Protein AF-A0AA44MP82-F1 (afdb_monomer_lite)

Foldseek 3Di:
DLVVVDDAPDPVSSVVSVVVVLVPDDPVVVQVVQQPDDAQLDPPDDDPVVVVVNVVVVVVVDDPVRSVVSVVVQVVVCVVPVGHDDDD

Secondary structure (DSSP, 8-state):
-GGGGPPPSSHHHHHHHHHHHHHHS-HHHHHHHHHTSPPTT--S---HHHHHHHHHTTGGG--HHHHHHHHHHHHHHHHHHSS-----

pLDDT: mean 80.71, std 14.76, range [44.28, 96.31]

InterPro domains:
  IPR017580 2-oxo-4-hydroxy-4-carboxy-5-ureidoimidazoline decarboxylase, type 1 [TIGR03164] (2-88)
  IPR018020 Oxo-4-hydroxy-4-carboxy-5-ureidoimidazoline decarboxylase [PF09349] (3-88)
  IPR036778 Oxo-4-hydroxy-4-carboxy-5-ureidoimidazoline decarboxylase superfamily [G3DSA:1.10.3330.10] (1-88)
  IPR036778 Oxo-4-hydroxy-4-carboxy-5-ureidoimidazoline decarboxylase superfamily [SSF158694] (3-87)

Structure (mmCIF, N/CA/C/O backbone):
data_AF-A0AA44MP82-F1
#
_entry.id   AF-A0AA44MP82-F1
#
loop_
_atom_site.group_PDB
_atom_site.id
_atom_site.type_symbol
_atom_site.label_atom_id
_atom_site.label_alt_id
_atom_site.label_comp_id
_atom_site.label_asym_id
_atom_site.label_entity_id
_atom_site.label_seq_id
_atom_site.pdbx_PDB_ins_code
_atom_site.Cartn_x
_atom_site.Cartn_y
_atom_site.Cartn_z
_atom_site.occupancy
_atom_site.B_iso_or_equiv
_atom_site.auth_seq_id
_atom_site.auth_comp_id
_atom_site.auth_asym_id
_atom_site.auth_atom_id
_atom_site.pdbx_PDB_model_num
ATOM 1 N N . ARG A 1 1 ? 9.725 -10.980 -10.621 1.00 78.56 1 ARG A N 1
ATOM 2 C CA . ARG A 1 1 ? 9.893 -10.175 -11.861 1.00 78.56 1 ARG A CA 1
ATOM 3 C C . ARG A 1 1 ? 11.265 -9.497 -11.926 1.00 78.56 1 ARG A C 1
ATOM 5 O O . ARG A 1 1 ? 11.986 -9.752 -12.874 1.00 78.56 1 ARG A O 1
ATOM 12 N N . SER A 1 2 ? 11.688 -8.730 -10.916 1.00 79.75 2 SER A N 1
ATOM 13 C CA . SER A 1 2 ? 13.023 -8.096 -10.901 1.00 79.75 2 SER A CA 1
ATOM 14 C C . SER A 1 2 ? 14.194 -9.088 -10.935 1.00 79.75 2 SER A C 1
ATOM 16 O O . SER A 1 2 ? 15.201 -8.792 -11.561 1.00 79.75 2 SER A O 1
ATOM 18 N N . ALA A 1 3 ? 14.063 -10.282 -10.342 1.00 83.88 3 ALA A N 1
ATOM 19 C CA . ALA A 1 3 ? 15.125 -11.299 -10.295 1.00 83.88 3 ALA A CA 1
ATOM 20 C C . ALA A 1 3 ? 15.671 -11.748 -11.670 1.00 83.88 3 ALA A C 1
ATOM 22 O O . ALA A 1 3 ? 16.798 -12.242 -11.733 1.00 83.88 3 ALA A O 1
ATOM 23 N N . ALA A 1 4 ? 14.901 -11.568 -12.749 1.00 92.19 4 ALA A N 1
ATOM 24 C CA . ALA A 1 4 ? 15.343 -11.830 -14.121 1.00 92.19 4 ALA A CA 1
ATOM 25 C C . ALA A 1 4 ? 16.305 -10.752 -14.667 1.00 92.19 4 ALA A C 1
ATOM 27 O O . ALA A 1 4 ? 16.988 -10.993 -15.649 1.00 92.19 4 ALA A O 1
ATOM 28 N N . LEU A 1 5 ? 16.389 -9.582 -14.019 1.00 90.56 5 LEU A N 1
ATOM 29 C CA . LEU A 1 5 ? 17.237 -8.442 -14.404 1.00 90.56 5 LEU A CA 1
ATOM 30 C C . LEU A 1 5 ? 18.586 -8.412 -13.664 1.00 90.56 5 LEU A C 1
ATOM 32 O O . LEU A 1 5 ? 19.230 -7.359 -13.585 1.00 90.56 5 LEU A O 1
ATOM 36 N N . ARG A 1 6 ? 18.970 -9.547 -13.068 1.00 90.62 6 ARG A N 1
ATOM 37 C CA . ARG A 1 6 ? 20.284 -9.744 -12.452 1.00 90.62 6 ARG A CA 1
ATOM 38 C C . ARG A 1 6 ? 21.375 -9.829 -13.538 1.00 90.62 6 ARG A C 1
ATOM 40 O O . ARG A 1 6 ? 21.080 -10.310 -14.629 1.00 90.62 6 ARG A O 1
ATOM 47 N N . PRO A 1 7 ? 22.628 -9.445 -13.232 1.00 94.12 7 PRO A N 1
ATOM 48 C CA . PRO A 1 7 ? 23.086 -8.907 -11.950 1.00 94.12 7 PRO A CA 1
ATOM 49 C C . PRO A 1 7 ? 22.652 -7.447 -11.724 1.00 94.12 7 PRO A C 1
ATOM 51 O O . PRO A 1 7 ? 22.358 -6.708 -12.663 1.00 94.12 7 PRO A O 1
ATOM 54 N N . PHE A 1 8 ? 22.596 -7.038 -10.454 1.00 95.75 8 PHE A N 1
ATOM 55 C CA . PHE A 1 8 ? 22.374 -5.644 -10.060 1.00 95.75 8 PHE A CA 1
ATOM 56 C C . PHE A 1 8 ? 23.701 -5.018 -9.653 1.00 95.75 8 PHE A C 1
ATOM 58 O O . PHE A 1 8 ? 24.483 -5.652 -8.948 1.00 95.75 8 PHE A O 1
ATOM 65 N N . SER A 1 9 ? 23.942 -3.777 -10.068 1.00 94.44 9 SER A N 1
ATOM 66 C CA . SER A 1 9 ? 25.191 -3.071 -9.752 1.00 94.44 9 SER A CA 1
ATOM 67 C C . SER A 1 9 ? 25.196 -2.425 -8.363 1.00 94.44 9 SER A C 1
ATOM 69 O O . SER A 1 9 ? 26.255 -2.083 -7.850 1.00 94.44 9 SER A O 1
ATOM 71 N N . SER A 1 10 ? 24.023 -2.225 -7.754 1.00 96.25 10 SER A N 1
ATOM 72 C CA . SER A 1 10 ? 23.852 -1.631 -6.421 1.00 96.25 10 SER A CA 1
ATOM 73 C C . SER A 1 10 ? 22.432 -1.858 -5.888 1.00 96.25 10 SER A C 1
ATOM 75 O O . SER A 1 10 ? 21.527 -2.224 -6.646 1.00 96.25 10 SER A O 1
ATOM 77 N N . LEU A 1 11 ? 22.207 -1.564 -4.601 1.00 95.50 11 LEU A N 1
ATOM 78 C CA . LEU A 1 11 ? 20.861 -1.511 -4.013 1.00 95.50 11 LEU A CA 1
ATOM 79 C C . LEU A 1 11 ? 19.964 -0.492 -4.739 1.00 95.50 11 LEU A C 1
ATOM 81 O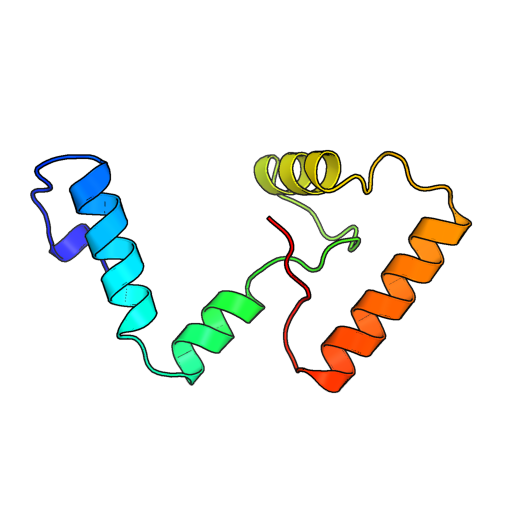 O . LEU A 1 11 ? 18.798 -0.771 -5.009 1.00 95.50 11 LEU A O 1
ATOM 85 N N . SER A 1 12 ? 20.522 0.657 -5.124 1.00 96.31 12 SER A N 1
ATOM 86 C CA . SER A 1 12 ? 19.807 1.684 -5.887 1.00 96.31 12 SER A CA 1
ATOM 87 C C . SER A 1 12 ? 19.397 1.198 -7.282 1.00 96.31 12 SER A C 1
ATOM 89 O O . SER A 1 12 ? 18.300 1.522 -7.740 1.00 96.31 12 SER A O 1
ATOM 91 N N . ASP A 1 13 ? 20.231 0.391 -7.955 1.00 94.75 13 ASP A N 1
ATOM 92 C CA . ASP A 1 13 ? 19.876 -0.235 -9.240 1.00 94.75 13 ASP A CA 1
ATOM 93 C C . ASP A 1 13 ? 18.729 -1.241 -9.078 1.00 94.75 13 ASP A C 1
ATOM 95 O O . ASP A 1 13 ? 17.771 -1.215 -9.855 1.00 94.75 13 ASP A O 1
ATOM 99 N N . LEU A 1 14 ? 18.781 -2.075 -8.033 1.00 95.88 14 LEU A N 1
ATOM 100 C CA . LEU A 1 14 ? 17.692 -2.988 -7.689 1.00 95.88 14 LEU A CA 1
ATOM 101 C C . LEU A 1 14 ? 16.385 -2.221 -7.434 1.00 95.88 14 LEU A C 1
ATOM 103 O O . LEU A 1 14 ? 15.371 -2.528 -8.063 1.00 95.88 14 LEU A O 1
ATOM 107 N N . HIS A 1 15 ? 16.414 -1.202 -6.569 1.00 94.88 15 HIS A N 1
ATOM 108 C CA . HIS A 1 15 ? 15.244 -0.387 -6.240 1.00 94.88 15 HIS A CA 1
ATOM 109 C C . HIS A 1 15 ? 14.650 0.273 -7.490 1.00 94.88 15 HIS A C 1
ATOM 111 O O . HIS A 1 15 ? 13.455 0.151 -7.756 1.00 94.88 15 HIS A O 1
ATOM 117 N N . ARG A 1 16 ? 15.488 0.895 -8.330 1.00 95.69 16 ARG A N 1
ATOM 118 C CA . ARG A 1 16 ? 15.045 1.510 -9.588 1.00 95.69 16 ARG A CA 1
ATOM 119 C C . ARG A 1 16 ? 14.363 0.501 -10.512 1.00 95.69 16 ARG A C 1
ATOM 121 O O . ARG A 1 16 ? 13.309 0.809 -11.065 1.00 95.69 16 ARG A O 1
ATOM 128 N N . LYS A 1 17 ? 14.933 -0.697 -10.676 1.00 95.19 17 LYS A N 1
ATOM 129 C CA . LYS A 1 17 ? 14.351 -1.758 -11.515 1.00 95.19 17 LYS A CA 1
ATOM 130 C C . LYS A 1 17 ? 13.031 -2.282 -10.942 1.00 95.19 17 LYS A C 1
ATOM 132 O O . LYS A 1 17 ? 12.094 -2.502 -11.704 1.00 95.19 17 LYS A O 1
ATOM 137 N N . MET A 1 18 ? 12.924 -2.442 -9.621 1.00 94.44 18 MET A N 1
ATOM 138 C CA . MET A 1 18 ? 11.669 -2.827 -8.961 1.00 94.44 18 MET A CA 1
ATOM 139 C C . MET A 1 18 ? 10.571 -1.784 -9.189 1.00 94.44 18 MET A C 1
ATOM 141 O O . MET A 1 18 ? 9.494 -2.129 -9.673 1.00 94.44 18 MET A O 1
ATOM 145 N N . THR A 1 19 ? 10.866 -0.508 -8.937 1.00 94.12 19 THR A N 1
ATOM 146 C CA . THR A 1 19 ? 9.918 0.596 -9.139 1.00 94.12 19 THR A CA 1
ATOM 147 C C . THR A 1 19 ? 9.534 0.757 -10.609 1.00 94.12 19 THR A C 1
ATOM 149 O O . THR A 1 19 ? 8.373 1.013 -10.918 1.00 94.12 19 THR A O 1
ATOM 152 N N . GLY A 1 20 ? 10.479 0.556 -11.534 1.00 94.56 20 GLY A N 1
ATOM 153 C CA . GLY A 1 20 ? 10.213 0.566 -12.973 1.00 94.56 20 GLY A CA 1
ATOM 154 C C . GLY A 1 20 ? 9.203 -0.503 -13.398 1.00 94.56 20 GLY A C 1
ATOM 155 O O . GLY A 1 20 ? 8.278 -0.197 -14.142 1.00 94.56 20 GLY A O 1
ATOM 156 N N . ILE A 1 21 ? 9.321 -1.728 -12.872 1.00 94.25 21 ILE A N 1
ATOM 157 C CA . ILE A 1 21 ? 8.371 -2.819 -13.153 1.00 94.25 21 ILE A CA 1
ATOM 158 C C . ILE A 1 21 ? 6.962 -2.469 -12.666 1.00 94.25 21 ILE A C 1
ATOM 160 O O . ILE A 1 21 ? 5.999 -2.736 -13.378 1.00 94.25 21 ILE A O 1
ATOM 164 N N . VAL A 1 22 ? 6.829 -1.874 -11.476 1.00 93.12 22 VAL A N 1
ATOM 165 C CA . VAL A 1 22 ? 5.518 -1.461 -10.946 1.00 93.12 22 VAL A CA 1
ATOM 166 C C . VAL A 1 22 ? 4.917 -0.345 -11.802 1.00 93.12 22 VAL A C 1
ATOM 168 O O . VAL A 1 22 ? 3.756 -0.432 -12.189 1.00 93.12 22 VAL A O 1
ATOM 171 N N . LYS A 1 23 ? 5.714 0.667 -12.170 1.00 92.12 23 LYS A N 1
ATOM 172 C CA . LYS A 1 23 ? 5.260 1.787 -13.013 1.00 92.12 23 LYS A CA 1
ATOM 173 C C . LYS A 1 23 ? 4.844 1.357 -14.420 1.00 92.12 23 LYS A C 1
ATOM 175 O O . LYS A 1 23 ? 3.936 1.958 -14.978 1.00 92.12 23 LYS A O 1
ATOM 180 N N . ALA A 1 24 ? 5.503 0.344 -14.979 1.00 94.12 24 ALA A N 1
ATOM 181 C CA . ALA A 1 24 ? 5.208 -0.178 -16.312 1.00 94.12 24 ALA A CA 1
ATOM 182 C C . ALA A 1 24 ? 4.085 -1.231 -16.335 1.00 94.12 24 ALA A C 1
ATOM 184 O O . ALA A 1 24 ? 3.629 -1.599 -17.414 1.00 94.12 24 ALA A O 1
ATOM 185 N N . ALA A 1 25 ? 3.664 -1.749 -15.177 1.00 94.25 25 ALA A N 1
ATOM 186 C CA . ALA A 1 25 ? 2.535 -2.667 -15.097 1.00 94.25 25 ALA A CA 1
ATOM 187 C C . ALA A 1 25 ? 1.221 -1.967 -15.474 1.00 94.25 25 ALA A C 1
ATOM 189 O O . ALA A 1 25 ? 1.058 -0.766 -15.251 1.00 94.25 25 ALA A O 1
ATOM 190 N N . ASP A 1 26 ? 0.277 -2.733 -16.017 1.00 94.19 26 ASP A N 1
ATOM 191 C CA . ASP A 1 26 ? -1.068 -2.240 -16.290 1.00 94.19 26 ASP A CA 1
ATOM 192 C C . ASP A 1 26 ? -1.797 -1.803 -15.008 1.00 94.19 26 ASP A C 1
ATOM 194 O O . ASP A 1 26 ? -1.417 -2.118 -13.872 1.00 94.19 26 ASP A O 1
ATOM 198 N N . ARG A 1 27 ? -2.873 -1.035 -15.206 1.00 91.31 27 ARG A N 1
ATOM 199 C CA . ARG A 1 27 ? -3.642 -0.441 -14.112 1.00 91.31 27 ARG A CA 1
ATOM 200 C C . ARG A 1 27 ? -4.218 -1.495 -13.167 1.00 91.31 27 ARG A C 1
ATOM 202 O O . ARG A 1 27 ? -4.275 -1.241 -11.966 1.00 91.31 27 ARG A O 1
ATOM 209 N N . GLU A 1 28 ? -4.633 -2.643 -13.693 1.00 92.38 28 GLU A N 1
ATOM 210 C CA . GLU A 1 28 ? -5.221 -3.734 -12.915 1.00 92.38 28 GLU A CA 1
ATOM 211 C C . GLU A 1 28 ? -4.182 -4.380 -11.997 1.00 92.38 28 GLU A C 1
ATOM 213 O O . GLU A 1 28 ? -4.414 -4.506 -10.799 1.00 92.38 28 GLU A O 1
ATOM 218 N N . THR A 1 29 ? -2.994 -4.679 -12.516 1.00 92.19 29 THR A N 1
ATOM 219 C CA . THR A 1 29 ? -1.866 -5.227 -11.758 1.00 92.19 29 THR A CA 1
ATOM 220 C C . THR A 1 29 ? -1.388 -4.250 -10.684 1.00 92.19 29 THR A C 1
ATOM 222 O O . THR A 1 29 ? -1.079 -4.658 -9.564 1.00 92.19 29 THR A O 1
ATOM 225 N N . GLN A 1 30 ? -1.330 -2.950 -10.994 1.00 91.62 30 GLN A N 1
ATOM 226 C CA . GLN A 1 30 ? -1.013 -1.924 -9.996 1.00 91.62 30 GLN A CA 1
ATOM 227 C C . GLN A 1 30 ? -2.078 -1.862 -8.896 1.00 91.62 30 GLN A C 1
ATOM 229 O O . GLN A 1 30 ? -1.743 -1.757 -7.718 1.00 91.62 30 GLN A O 1
ATOM 234 N N . LEU A 1 31 ? -3.359 -1.938 -9.262 1.00 90.00 31 LEU A N 1
ATOM 235 C CA . LEU A 1 31 ? -4.461 -1.941 -8.304 1.00 90.00 31 LEU A CA 1
ATOM 236 C C . LEU A 1 31 ? -4.448 -3.205 -7.433 1.00 90.00 31 LEU A C 1
ATOM 238 O O . LEU A 1 31 ? -4.643 -3.100 -6.228 1.00 90.00 31 LEU A O 1
ATOM 242 N N . ASP A 1 32 ? -4.196 -4.379 -8.012 1.00 90.19 32 ASP A N 1
ATOM 243 C CA . ASP A 1 32 ? -4.071 -5.646 -7.284 1.00 90.19 32 ASP A CA 1
ATOM 244 C C . ASP A 1 32 ? -2.913 -5.602 -6.278 1.00 90.19 32 ASP A C 1
ATOM 246 O O . ASP A 1 32 ? -3.052 -6.043 -5.138 1.00 90.19 32 ASP A O 1
ATOM 250 N N . LEU A 1 33 ? -1.790 -4.983 -6.661 1.00 88.75 33 LEU A N 1
ATOM 251 C CA . LEU A 1 33 ? -0.682 -4.731 -5.744 1.00 88.75 33 LEU A CA 1
ATOM 252 C C . LEU A 1 33 ? -1.116 -3.850 -4.562 1.00 88.75 33 LEU A C 1
ATOM 254 O O . LEU A 1 33 ? -0.862 -4.210 -3.417 1.00 88.75 33 LEU A O 1
ATOM 258 N N . ILE A 1 34 ? -1.808 -2.737 -4.826 1.00 87.50 34 ILE A N 1
ATOM 259 C CA . ILE A 1 34 ? -2.313 -1.829 -3.782 1.00 87.50 34 ILE A CA 1
ATOM 260 C C . ILE A 1 34 ? -3.324 -2.549 -2.873 1.00 87.50 34 ILE A C 1
ATOM 262 O O . ILE A 1 34 ? -3.261 -2.427 -1.653 1.00 87.50 34 ILE A O 1
ATOM 266 N N . LYS A 1 35 ? -4.230 -3.352 -3.442 1.00 87.38 35 LYS A N 1
ATOM 267 C CA . LYS A 1 35 ? -5.255 -4.109 -2.703 1.00 87.38 35 LYS A CA 1
ATOM 268 C C . LYS A 1 35 ? -4.686 -5.174 -1.767 1.00 87.38 35 LYS A C 1
ATOM 270 O O . LYS A 1 35 ? -5.375 -5.568 -0.830 1.00 87.38 35 LYS A O 1
ATOM 275 N N . LYS A 1 36 ? -3.454 -5.632 -2.002 1.00 86.38 36 LYS A N 1
ATOM 276 C CA . LYS A 1 36 ? -2.752 -6.580 -1.125 1.00 86.38 36 LYS A CA 1
ATOM 277 C C . LYS A 1 36 ? -2.193 -5.935 0.144 1.00 86.38 36 LYS A C 1
ATOM 279 O O . LYS A 1 36 ? -1.776 -6.673 1.035 1.00 86.38 36 LYS A O 1
ATOM 284 N N . HIS A 1 37 ? -2.197 -4.604 0.255 1.00 81.00 37 HIS A N 1
ATOM 285 C CA . HIS A 1 37 ? -1.833 -3.946 1.506 1.00 81.00 37 HIS A CA 1
ATOM 286 C C . HIS A 1 37 ? -2.884 -4.223 2.593 1.00 81.00 37 HIS A C 1
ATOM 288 O O . HIS A 1 37 ? -4.087 -4.127 2.328 1.00 81.00 37 HIS A O 1
ATOM 294 N N . PRO A 1 38 ? -2.459 -4.551 3.827 1.00 72.12 38 PRO A N 1
ATOM 295 C CA . PRO A 1 38 ? -3.382 -4.684 4.941 1.00 72.12 38 PRO A CA 1
ATOM 296 C C . PRO A 1 38 ? -4.059 -3.340 5.216 1.00 72.12 38 PRO A C 1
ATOM 298 O O . PRO A 1 38 ? -3.431 -2.283 5.153 1.00 72.12 38 PRO A O 1
ATOM 301 N N . ARG A 1 39 ? -5.355 -3.377 5.537 1.00 72.31 39 ARG A N 1
ATOM 302 C CA . ARG A 1 39 ? -6.093 -2.169 5.918 1.00 72.31 39 ARG A CA 1
ATOM 303 C C . ARG A 1 39 ? -5.575 -1.686 7.270 1.00 72.31 39 ARG A C 1
ATOM 305 O O . ARG A 1 39 ? -5.573 -2.457 8.238 1.00 72.31 39 ARG A O 1
ATOM 312 N N . LEU A 1 40 ? -5.163 -0.422 7.337 1.00 69.56 40 LEU A N 1
ATOM 313 C CA . LEU A 1 40 ? -4.775 0.213 8.592 1.00 69.56 40 LEU A CA 1
ATOM 314 C C . LEU A 1 40 ? -5.918 0.098 9.607 1.00 69.56 40 LEU A C 1
ATOM 316 O O . LEU A 1 40 ? -7.084 0.287 9.271 1.00 69.56 40 LEU A O 1
ATOM 320 N N . GLY A 1 41 ? -5.585 -0.264 10.844 1.00 62.56 41 GLY A N 1
ATOM 321 C CA . GLY A 1 41 ? -6.569 -0.441 11.911 1.00 62.56 41 GLY A CA 1
ATOM 322 C C . GLY A 1 41 ? -7.282 -1.797 11.920 1.00 62.56 41 GLY A C 1
ATOM 323 O O . GLY A 1 41 ? -7.935 -2.110 12.908 1.00 62.56 41 GLY A O 1
ATOM 324 N N . THR A 1 42 ? -7.128 -2.669 10.917 1.00 60.69 42 THR A N 1
ATOM 325 C CA . THR A 1 42 ? -7.693 -4.028 11.017 1.00 60.69 42 THR A CA 1
ATOM 326 C C . THR A 1 42 ? -6.788 -4.947 11.846 1.00 60.69 42 THR A C 1
ATOM 328 O O . THR A 1 42 ? -5.628 -5.159 11.506 1.00 60.69 42 THR A O 1
ATOM 331 N N . LYS A 1 43 ? -7.327 -5.556 12.917 1.00 50.28 43 LYS A N 1
ATOM 332 C CA . LYS A 1 43 ? -6.653 -6.557 13.786 1.00 50.28 43 LYS A CA 1
ATOM 333 C C . LYS A 1 43 ? -6.329 -7.890 13.081 1.00 50.28 43 LYS A C 1
ATOM 335 O O . LYS A 1 43 ? -6.180 -8.923 13.732 1.00 50.28 43 LYS A O 1
ATOM 340 N N . LYS A 1 44 ? -6.297 -7.926 11.748 1.00 44.28 44 LYS A N 1
ATOM 341 C CA . LYS A 1 44 ? -6.120 -9.171 11.002 1.00 44.28 44 LYS A CA 1
ATOM 342 C C . LYS A 1 44 ? -4.635 -9.514 11.006 1.00 44.28 44 LYS A C 1
ATOM 344 O O . LYS A 1 44 ? -3.860 -8.832 10.351 1.00 44.28 44 LYS A O 1
ATOM 349 N N . THR A 1 45 ? -4.290 -10.524 11.805 1.00 45.00 45 THR A N 1
ATOM 350 C CA . THR A 1 45 ? -3.011 -11.250 11.903 1.00 45.00 45 THR A CA 1
ATOM 351 C C . THR A 1 45 ? -1.882 -10.601 11.101 1.00 45.00 45 THR A C 1
ATOM 353 O O . THR A 1 45 ? -1.609 -10.967 9.960 1.00 45.00 45 THR A O 1
ATOM 356 N N . MET A 1 46 ? -1.296 -9.562 11.685 1.00 49.47 46 MET A N 1
ATOM 357 C CA . MET A 1 46 ? -0.279 -8.743 11.040 1.00 49.47 46 MET A CA 1
ATOM 358 C C . MET A 1 46 ? 1.082 -9.438 11.118 1.00 49.47 46 MET A C 1
ATOM 360 O O . MET A 1 46 ? 1.390 -10.068 12.127 1.00 49.47 4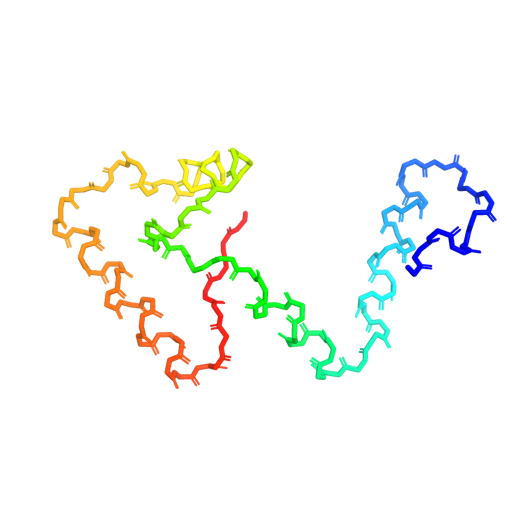6 MET A O 1
ATOM 364 N N . SER A 1 47 ? 1.904 -9.317 10.074 1.00 54.78 47 SER A N 1
ATOM 365 C CA . SER A 1 47 ? 3.336 -9.614 10.190 1.00 54.78 47 SER A CA 1
ATOM 366 C C . SER A 1 47 ? 4.023 -8.553 11.059 1.00 54.78 47 SER A C 1
ATOM 368 O O . SER A 1 47 ? 3.549 -7.417 11.136 1.00 54.78 47 SER A O 1
ATOM 370 N N . ASP A 1 48 ? 5.153 -8.895 11.684 1.00 55.75 48 ASP A N 1
ATOM 371 C CA . ASP A 1 48 ? 5.882 -8.001 12.602 1.00 55.75 48 ASP A CA 1
ATOM 372 C C . ASP A 1 48 ? 6.243 -6.643 11.971 1.00 55.75 48 ASP A C 1
ATOM 374 O O . ASP A 1 48 ? 6.169 -5.601 12.625 1.00 55.75 48 ASP A O 1
ATOM 378 N N . ASP A 1 49 ? 6.569 -6.629 10.675 1.00 58.16 49 ASP A N 1
ATOM 379 C CA . ASP A 1 49 ? 6.849 -5.395 9.932 1.00 58.16 49 ASP A CA 1
ATOM 380 C C . ASP A 1 49 ? 5.625 -4.476 9.848 1.00 58.16 49 ASP A C 1
ATOM 382 O O . ASP A 1 49 ? 5.741 -3.257 9.967 1.00 58.16 49 ASP A O 1
ATOM 386 N N . SER A 1 50 ? 4.438 -5.064 9.729 1.00 54.31 50 SER A N 1
ATOM 387 C CA . SER A 1 50 ? 3.187 -4.340 9.545 1.00 54.31 50 SER A CA 1
ATOM 388 C C . SER A 1 50 ? 2.658 -3.768 10.876 1.00 54.31 50 SER A C 1
ATOM 390 O O . SER A 1 50 ? 2.069 -2.687 10.902 1.00 54.31 50 SER A O 1
ATOM 392 N N . VAL A 1 51 ? 2.962 -4.417 12.010 1.00 58.06 51 VAL A N 1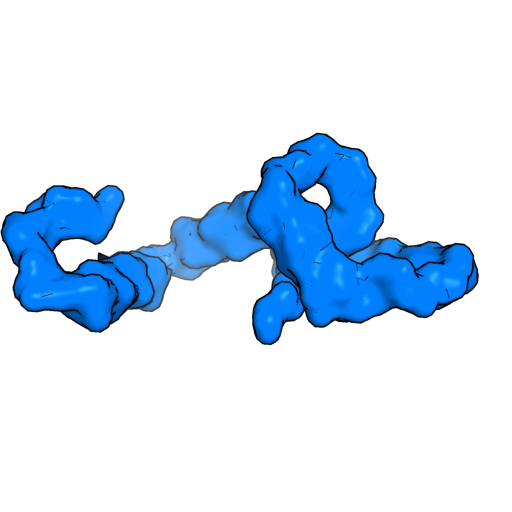
ATOM 393 C CA . VAL A 1 51 ? 2.740 -3.857 13.361 1.00 58.06 51 VAL A CA 1
ATOM 394 C C . VAL A 1 51 ? 3.632 -2.636 13.603 1.00 58.06 51 VAL A C 1
ATOM 396 O O . VAL A 1 51 ? 3.163 -1.614 14.109 1.00 58.06 51 VAL A O 1
ATOM 399 N N . ARG A 1 52 ? 4.909 -2.713 13.205 1.00 58.06 52 ARG A N 1
ATOM 400 C CA . ARG A 1 52 ? 5.858 -1.591 13.293 1.00 58.06 52 ARG A CA 1
ATOM 401 C C . ARG A 1 52 ? 5.405 -0.394 12.458 1.00 58.06 52 ARG A C 1
ATOM 403 O O . ARG A 1 52 ? 5.478 0.739 12.928 1.00 58.06 52 ARG A O 1
ATOM 410 N N . GLU A 1 53 ? 4.904 -0.636 11.249 1.00 58.53 53 GLU A N 1
ATOM 411 C CA . GLU A 1 53 ? 4.346 0.412 10.386 1.00 58.53 53 GLU A CA 1
ATOM 412 C C . GLU A 1 53 ? 3.109 1.078 11.006 1.00 58.53 53 GLU A C 1
ATOM 414 O O . GLU A 1 53 ? 3.020 2.303 11.006 1.00 58.53 53 GLU A O 1
ATOM 419 N N . GLN A 1 54 ? 2.198 0.320 11.628 1.00 60.56 54 GLN A N 1
ATOM 420 C CA . GLN A 1 54 ? 1.029 0.907 12.301 1.00 60.56 54 GLN A CA 1
ATOM 421 C C . GLN A 1 54 ? 1.381 1.709 13.561 1.00 60.56 54 GLN A C 1
ATOM 423 O O . GLN A 1 54 ? 0.766 2.745 13.822 1.00 60.56 54 GLN A O 1
ATOM 428 N N . GLN A 1 55 ? 2.384 1.272 14.329 1.00 59.00 55 GLN A N 1
ATOM 429 C CA . GLN A 1 55 ? 2.903 2.046 15.462 1.00 59.00 55 GLN A CA 1
ATOM 430 C C . GLN A 1 55 ? 3.541 3.363 15.000 1.00 59.00 55 GLN A C 1
ATOM 432 O O . GLN A 1 55 ? 3.302 4.407 15.609 1.00 59.00 55 GLN A O 1
ATOM 437 N N . ASN A 1 56 ? 4.291 3.330 13.894 1.00 57.44 56 ASN A N 1
ATOM 438 C CA . ASN A 1 56 ? 4.890 4.521 13.289 1.00 57.44 56 ASN A CA 1
ATOM 439 C C . ASN A 1 56 ? 3.849 5.457 12.656 1.00 57.44 56 ASN A C 1
ATOM 441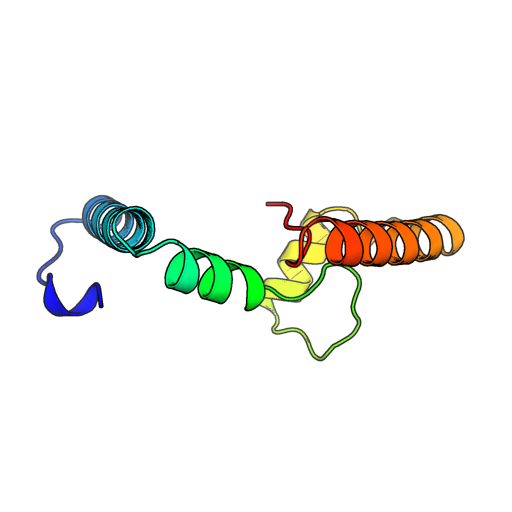 O O . ASN A 1 56 ? 4.041 6.669 12.670 1.00 57.44 56 ASN A O 1
ATOM 445 N N . ALA A 1 57 ? 2.722 4.920 12.179 1.00 61.50 57 ALA A N 1
ATOM 446 C CA . ALA A 1 57 ? 1.589 5.697 11.673 1.00 61.50 57 ALA A CA 1
ATOM 447 C C . ALA A 1 57 ? 0.778 6.409 12.780 1.00 61.50 57 ALA A C 1
ATOM 449 O O . ALA A 1 57 ? -0.248 7.019 12.492 1.00 61.50 57 ALA A O 1
ATOM 450 N N . GLY A 1 58 ? 1.202 6.328 14.049 1.00 63.91 58 GLY A N 1
ATOM 451 C CA . GLY A 1 58 ? 0.572 7.032 15.172 1.00 63.91 58 GLY A CA 1
ATOM 452 C C . GLY A 1 58 ? -0.682 6.357 15.736 1.00 63.91 58 GLY A C 1
ATOM 453 O O . GLY A 1 58 ? -1.211 6.820 16.744 1.00 63.91 58 GLY A O 1
ATOM 454 N N . LEU A 1 59 ? -1.111 5.226 15.164 1.00 67.88 59 LEU A N 1
ATOM 455 C CA . LEU A 1 59 ? -2.326 4.511 15.581 1.00 67.88 59 LEU A CA 1
ATOM 456 C C . LEU A 1 59 ? -2.224 3.917 16.992 1.00 67.88 59 LEU A C 1
ATOM 458 O O . LEU A 1 59 ? -3.239 3.683 17.637 1.00 67.88 59 LEU A O 1
ATOM 462 N N . GLY A 1 60 ? -1.005 3.699 17.494 1.00 62.97 60 GLY A N 1
ATOM 463 C CA . GLY A 1 60 ? -0.767 3.198 18.852 1.00 62.97 60 GLY A CA 1
ATOM 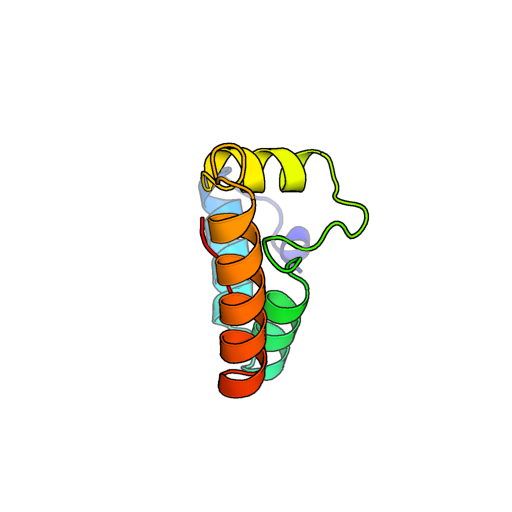464 C C . GLY A 1 60 ? -1.006 4.219 19.972 1.00 62.97 60 GLY A C 1
ATOM 465 O O . GLY A 1 60 ? -0.852 3.860 21.135 1.00 62.97 60 GLY A O 1
ATOM 466 N N . LYS A 1 61 ? -1.323 5.478 19.641 1.00 67.56 61 LYS A N 1
ATOM 467 C CA . LYS A 1 61 ? -1.571 6.566 20.605 1.00 67.56 61 LYS A CA 1
ATOM 468 C C . LYS A 1 61 ? -3.007 7.091 20.579 1.00 67.56 61 LYS A C 1
ATOM 470 O O . LYS A 1 61 ? -3.288 8.050 21.286 1.00 67.56 61 LYS A O 1
ATOM 475 N N . LEU A 1 62 ? -3.864 6.513 19.740 1.00 72.56 62 LEU A N 1
ATOM 476 C CA . LEU A 1 62 ? -5.250 6.942 19.618 1.00 72.56 62 LEU A CA 1
ATOM 477 C C . LEU A 1 62 ? -6.053 6.493 20.837 1.00 72.56 62 LEU A C 1
ATOM 479 O O . LEU A 1 62 ? -5.941 5.344 21.273 1.00 72.56 62 LEU A O 1
ATOM 483 N N . GLU A 1 63 ? -6.895 7.386 21.342 1.00 76.38 63 GLU A N 1
ATOM 484 C CA . GLU A 1 63 ? -7.951 7.033 22.281 1.00 76.38 63 GLU A CA 1
ATOM 485 C C . GLU A 1 63 ? -8.978 6.118 21.592 1.00 76.38 63 GLU A C 1
ATOM 487 O O . GLU A 1 63 ? -9.120 6.107 20.365 1.00 76.38 63 GLU A O 1
ATOM 492 N N . GLN A 1 64 ? -9.740 5.349 22.375 1.00 74.06 64 GLN A N 1
ATOM 493 C CA . GLN A 1 64 ? -10.701 4.370 21.841 1.00 74.06 64 GLN A CA 1
ATOM 494 C C . GLN A 1 64 ? -11.689 4.993 20.835 1.00 74.06 64 GLN A C 1
ATOM 496 O O . GLN A 1 64 ? -11.978 4.394 19.800 1.00 74.06 64 GLN A O 1
ATOM 501 N N . GLN A 1 65 ? -12.164 6.212 21.109 1.00 79.06 65 GLN A N 1
ATOM 502 C CA . GLN A 1 65 ? -13.088 6.936 20.233 1.00 79.06 65 GLN A CA 1
ATOM 503 C C . GLN A 1 65 ? -12.433 7.355 18.906 1.00 79.06 65 GLN A C 1
ATOM 505 O O . GLN A 1 65 ? -13.052 7.237 17.850 1.00 79.06 65 GLN A O 1
ATOM 510 N N . GLU A 1 66 ? -11.173 7.794 18.940 1.00 82.38 66 GLU A N 1
ATOM 511 C CA . GLU A 1 66 ? -10.418 8.171 17.738 1.00 82.38 66 GLU A CA 1
ATOM 512 C C . GLU A 1 66 ? -10.106 6.941 16.876 1.00 82.38 66 GLU A C 1
ATOM 514 O O . GLU A 1 66 ? -10.131 7.003 15.646 1.00 82.38 66 GLU A O 1
ATOM 519 N N . TYR A 1 67 ? -9.854 5.794 17.512 1.00 79.31 67 TYR A N 1
ATOM 520 C CA . TYR A 1 67 ? -9.671 4.528 16.813 1.00 79.31 67 TYR A CA 1
ATOM 521 C C . TYR A 1 67 ? -10.961 4.063 16.118 1.00 79.31 67 TYR A C 1
ATOM 523 O O . TYR A 1 67 ? -10.916 3.625 14.968 1.00 79.31 67 TYR A O 1
ATOM 531 N N . GLU A 1 68 ? -12.121 4.192 16.767 1.00 79.69 68 GLU A N 1
ATOM 532 C CA . GLU A 1 68 ? -13.424 3.883 16.159 1.00 79.69 68 GLU A CA 1
ATOM 533 C C . GLU A 1 68 ? -13.748 4.807 14.979 1.00 79.69 68 GLU A C 1
ATOM 535 O O . GLU A 1 68 ? -14.167 4.332 13.919 1.00 79.69 68 GLU A O 1
ATOM 540 N N . GLU A 1 69 ? -13.484 6.108 15.114 1.00 86.69 69 GLU A N 1
ATOM 541 C CA . GLU A 1 69 ? -13.617 7.066 14.015 1.00 86.69 69 GLU A CA 1
ATOM 542 C C . GLU A 1 69 ? -12.691 6.710 12.845 1.00 86.69 69 GLU A C 1
ATOM 544 O O . GLU A 1 69 ? -13.119 6.671 11.689 1.00 86.69 69 GLU A O 1
ATOM 549 N N . PHE A 1 70 ? -11.439 6.355 13.135 1.00 85.00 70 PHE A N 1
ATOM 550 C CA . PHE A 1 70 ? -10.481 5.924 12.124 1.00 85.00 70 PHE A CA 1
ATOM 551 C C . PHE A 1 70 ? -10.942 4.670 11.369 1.00 85.00 70 PHE A C 1
ATOM 553 O O . PHE A 1 70 ? -10.767 4.579 10.149 1.00 85.00 70 PHE A O 1
ATOM 560 N N . LEU A 1 71 ? -11.558 3.703 12.056 1.00 84.12 71 LEU A N 1
ATOM 561 C CA . LEU A 1 71 ? -12.139 2.528 11.404 1.00 84.12 71 LEU A CA 1
ATOM 562 C C . LEU A 1 71 ? -13.289 2.915 10.468 1.00 84.12 71 LEU A C 1
ATOM 564 O O . LEU A 1 71 ? -13.309 2.460 9.325 1.00 84.12 71 LEU A O 1
ATOM 568 N N . MET A 1 72 ? -14.196 3.797 10.902 1.00 87.88 72 MET A N 1
ATOM 569 C CA . MET A 1 72 ? -15.287 4.283 10.048 1.00 87.88 72 MET A CA 1
ATOM 570 C C . MET A 1 72 ? -14.761 5.008 8.804 1.00 87.88 72 MET A C 1
ATOM 572 O O . MET A 1 72 ? -15.224 4.753 7.691 1.00 87.88 72 MET A O 1
ATOM 576 N N . LEU A 1 73 ? -13.751 5.867 8.958 1.00 91.00 73 LEU A N 1
ATOM 577 C CA . LEU A 1 73 ? -13.126 6.572 7.837 1.00 91.00 73 LEU A CA 1
ATOM 578 C C . LEU A 1 73 ? -12.441 5.609 6.855 1.00 91.00 73 LEU A C 1
ATOM 580 O O . LEU A 1 73 ? -12.536 5.806 5.643 1.00 91.00 73 LEU A O 1
ATOM 584 N N . ASN A 1 74 ? -11.799 4.544 7.348 1.00 88.62 74 ASN A N 1
ATOM 585 C CA . ASN A 1 74 ? -11.216 3.502 6.497 1.00 88.62 74 ASN A CA 1
ATOM 586 C C . ASN A 1 74 ? -12.263 2.717 5.703 1.00 88.62 74 ASN A C 1
ATOM 588 O O . ASN A 1 74 ? -11.983 2.303 4.572 1.00 88.62 74 ASN A O 1
ATOM 592 N N . GLU A 1 75 ? -13.445 2.479 6.274 1.00 88.75 75 GLU A N 1
ATOM 593 C CA . GLU A 1 75 ? -14.560 1.866 5.547 1.00 88.75 75 GLU A CA 1
ATOM 594 C C . GLU A 1 75 ? -15.098 2.811 4.471 1.00 88.75 75 GLU A C 1
ATOM 596 O O . GLU A 1 75 ? -15.095 2.451 3.294 1.00 88.75 75 GLU A O 1
ATOM 601 N N . HIS A 1 76 ? -15.394 4.064 4.820 1.00 92.94 76 HIS A N 1
ATOM 602 C CA . HIS A 1 76 ? -15.848 5.061 3.847 1.00 92.94 76 HIS A CA 1
ATOM 603 C C . HIS A 1 76 ? -14.853 5.302 2.705 1.00 92.94 76 HIS A C 1
ATOM 605 O O . HIS A 1 76 ? -15.254 5.482 1.553 1.00 92.94 76 HIS A O 1
ATOM 611 N N . TYR A 1 77 ? -13.550 5.300 2.997 1.00 93.19 77 TYR A N 1
ATOM 612 C CA . TYR A 1 77 ? -12.516 5.404 1.971 1.00 93.19 77 TYR A CA 1
ATOM 613 C C . TYR A 1 77 ? -12.573 4.219 1.004 1.00 93.19 77 TYR A C 1
ATOM 615 O O . TYR A 1 77 ? -12.555 4.406 -0.215 1.00 93.19 77 TYR A O 1
ATOM 623 N N . TYR A 1 78 ? -12.656 2.999 1.534 1.00 90.25 78 TYR A N 1
ATOM 624 C CA . TYR A 1 78 ? -12.674 1.795 0.713 1.00 90.25 78 TYR A CA 1
ATOM 625 C C . TYR A 1 78 ? -13.925 1.728 -0.163 1.00 90.25 78 TYR A C 1
ATOM 627 O O . TYR A 1 78 ? -13.802 1.450 -1.353 1.00 90.25 78 TYR A O 1
ATOM 635 N N . ASP A 1 79 ? -15.096 2.060 0.379 1.00 92.12 79 ASP A N 1
ATOM 636 C CA . ASP A 1 79 ? -16.346 2.107 -0.387 1.00 92.12 79 ASP A CA 1
ATOM 637 C C . ASP A 1 79 ? -16.270 3.117 -1.539 1.00 92.12 79 ASP A C 1
ATOM 639 O O . ASP A 1 79 ? -16.781 2.875 -2.633 1.00 92.12 79 ASP A O 1
ATOM 643 N N . ARG A 1 80 ? -15.587 4.247 -1.318 1.00 94.06 80 ARG A N 1
ATOM 644 C CA . ARG A 1 80 ? -15.442 5.304 -2.323 1.00 94.06 80 ARG A CA 1
ATOM 645 C C . ARG A 1 80 ? -14.412 4.983 -3.404 1.00 94.06 80 ARG A C 1
ATOM 647 O O . ARG A 1 80 ? -14.630 5.331 -4.564 1.00 94.06 80 ARG A O 1
ATOM 654 N N . PHE A 1 81 ? -13.272 4.398 -3.037 1.00 91.19 81 PHE A N 1
ATOM 655 C CA . PHE A 1 81 ? -12.109 4.276 -3.928 1.00 91.19 81 PHE A CA 1
ATOM 656 C C . PHE A 1 81 ? -11.795 2.836 -4.356 1.00 91.19 81 PHE A C 1
ATOM 658 O O . PHE A 1 81 ? -11.084 2.630 -5.340 1.00 91.19 81 PHE A O 1
ATOM 665 N N . GLY A 1 82 ? -12.337 1.834 -3.663 1.00 89.44 82 GLY A N 1
ATOM 666 C CA . GLY A 1 82 ? -12.194 0.416 -3.996 1.00 89.44 82 GLY A CA 1
ATOM 667 C C . GLY A 1 82 ? -10.817 -0.182 -3.691 1.00 89.44 82 GLY A C 1
ATOM 668 O O . GLY A 1 82 ? -10.475 -1.229 -4.248 1.00 89.44 82 GLY A O 1
ATOM 669 N N . PHE A 1 83 ? -10.003 0.470 -2.855 1.00 89.31 83 PHE A N 1
ATOM 670 C CA . PHE A 1 83 ? -8.715 -0.039 -2.373 1.00 89.31 83 PHE A CA 1
ATOM 671 C C . PHE A 1 83 ? -8.381 0.507 -0.967 1.00 89.31 83 PHE A C 1
ATOM 673 O O . PHE A 1 83 ? -8.985 1.492 -0.541 1.00 89.31 83 PHE A O 1
ATOM 680 N N . PRO A 1 84 ? -7.463 -0.136 -0.214 1.00 87.62 84 PRO A N 1
ATOM 681 C CA . PRO A 1 84 ? -7.109 0.275 1.145 1.00 87.62 84 PRO A CA 1
ATOM 682 C C . PRO A 1 84 ? -6.522 1.689 1.210 1.00 87.62 84 PRO A C 1
ATOM 684 O O . PRO A 1 84 ? -5.753 2.084 0.334 1.00 87.62 84 PRO A O 1
ATOM 687 N N . PHE A 1 85 ? -6.825 2.422 2.280 1.00 86.81 85 PHE A N 1
ATOM 688 C CA . PHE A 1 85 ? -6.077 3.628 2.628 1.00 86.81 85 PHE A CA 1
ATOM 689 C C . PHE A 1 85 ? -4.672 3.229 3.104 1.00 86.81 85 PHE A C 1
ATOM 691 O O . PHE A 1 85 ? -4.526 2.358 3.964 1.00 86.81 85 PHE A O 1
ATOM 698 N N . ILE A 1 86 ? -3.645 3.843 2.516 1.00 84.31 86 ILE A N 1
ATOM 699 C CA . ILE A 1 86 ? -2.234 3.540 2.776 1.00 84.31 86 ILE A CA 1
ATOM 700 C C . ILE A 1 86 ? -1.536 4.841 3.168 1.00 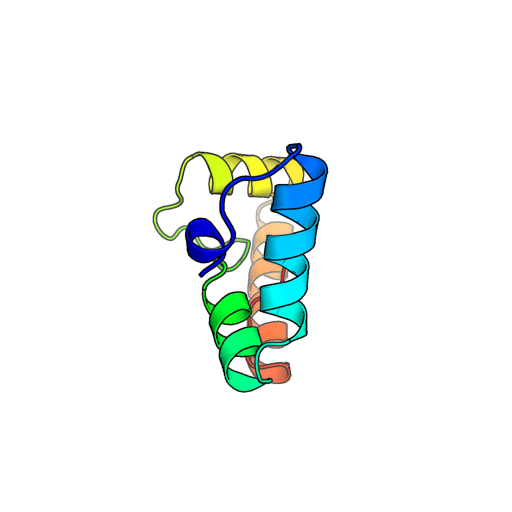84.31 86 ILE A C 1
ATOM 702 O O . ILE A 1 86 ? -1.647 5.843 2.462 1.00 84.31 86 ILE A O 1
ATOM 706 N N . LEU A 1 87 ? -0.797 4.797 4.274 1.00 77.44 87 LEU A N 1
ATOM 707 C CA . LEU A 1 87 ? 0.041 5.879 4.782 1.00 77.44 87 LEU A CA 1
ATOM 708 C C . LEU A 1 87 ? 1.426 5.292 5.094 1.00 77.44 87 LEU A C 1
ATOM 710 O O . LEU A 1 87 ? 1.493 4.209 5.676 1.00 77.44 87 LEU A O 1
ATOM 714 N N . ALA A 1 88 ? 2.496 5.970 4.673 1.00 65.69 88 ALA A N 1
ATOM 715 C CA . ALA A 1 88 ? 3.887 5.532 4.805 1.00 65.69 88 ALA A CA 1
ATOM 716 C C . ALA A 1 88 ? 4.792 6.703 5.198 1.00 65.69 88 ALA A C 1
ATOM 718 O O . ALA A 1 88 ? 4.528 7.822 4.698 1.00 65.69 88 ALA A O 1
#

Radius of gyration: 16.5 Å; chains: 1; bounding box: 42×20×39 Å

Organism: Streptococcus pneumoniae (NCBI:txid1313)

Sequence (88 aa):
RSAALRPFSSLSDLHRKMTGIVKAADRETQLDLIKKHPRLGTKKTMSDDSVREQQNAGLGKLEQQEYEEFLMLNEHYYDRFGFPFILA